Protein AF-A0AAW4E7K5-F1 (afdb_monomer_lite)

pLDDT: mean 77.46, std 18.08, range [3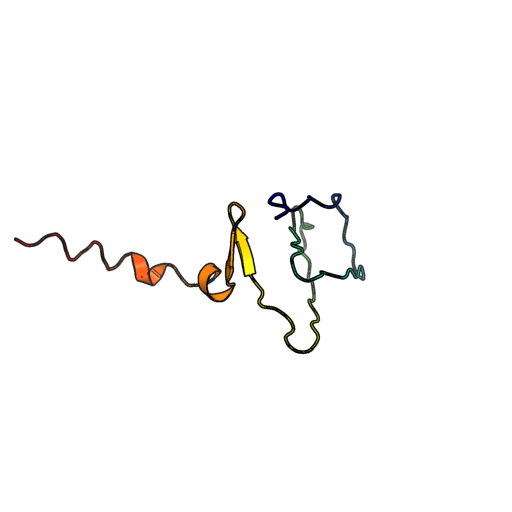2.44, 94.06]

Sequence (82 aa):
MINTHGQVTERIERRTGTCAALRPGEYHRIDQVAAGGAYTLFITCPKSCDWGFLVNGEKVPWDVYTADDSASFESSRVAGDK

Organism: Pseudomonas syringae (NCBI:txid317)

Structure (mmCIF, N/CA/C/O backbone):
data_AF-A0AAW4E7K5-F1
#
_entry.id   AF-A0AAW4E7K5-F1
#
loop_
_atom_site.group_PDB
_atom_site.id
_atom_site.type_symbol
_atom_site.label_atom_id
_atom_site.label_alt_id
_atom_site.label_comp_id
_atom_site.label_asym_id
_atom_site.label_entity_id
_atom_site.label_seq_id
_atom_site.pdbx_PDB_ins_code
_atom_site.Cartn_x
_atom_site.Cartn_y
_atom_site.Cartn_z
_atom_site.occupancy
_atom_site.B_iso_or_equiv
_atom_site.auth_seq_id
_atom_site.auth_comp_id
_atom_site.auth_asym_id
_atom_site.auth_atom_id
_atom_site.pdbx_PDB_model_num
ATOM 1 N N . MET A 1 1 ? 20.739 -16.750 -5.796 1.00 32.44 1 MET A N 1
ATOM 2 C CA . MET A 1 1 ? 19.452 -17.378 -5.433 1.00 32.44 1 MET A CA 1
ATOM 3 C C . MET A 1 1 ? 18.436 -16.261 -5.301 1.00 32.44 1 MET A C 1
ATOM 5 O O . MET A 1 1 ? 18.644 -15.387 -4.472 1.00 32.44 1 MET A O 1
ATOM 9 N N . ILE A 1 2 ? 17.432 -16.216 -6.175 1.00 40.19 2 ILE A N 1
ATOM 10 C CA . ILE A 1 2 ? 16.338 -15.243 -6.085 1.00 40.19 2 ILE A CA 1
ATOM 11 C C . ILE A 1 2 ? 15.220 -15.881 -5.257 1.00 40.19 2 ILE A C 1
ATOM 13 O O . ILE A 1 2 ? 14.730 -16.953 -5.598 1.00 40.19 2 ILE A O 1
ATOM 17 N N . ASN A 1 3 ? 14.880 -15.272 -4.121 1.00 42.56 3 ASN A N 1
ATOM 18 C CA . ASN A 1 3 ? 13.769 -15.713 -3.280 1.00 42.56 3 ASN A CA 1
ATOM 19 C C . ASN A 1 3 ? 12.453 -15.297 -3.961 1.00 42.56 3 ASN A C 1
ATOM 21 O O . ASN A 1 3 ? 11.950 -14.206 -3.716 1.00 42.56 3 ASN A O 1
ATOM 25 N N . THR A 1 4 ? 11.907 -16.147 -4.835 1.00 46.72 4 THR A N 1
ATOM 26 C CA . THR A 1 4 ? 10.694 -15.867 -5.640 1.00 46.72 4 THR A CA 1
ATOM 27 C C . THR A 1 4 ? 9.377 -16.132 -4.901 1.00 46.72 4 THR A C 1
ATOM 29 O O . THR A 1 4 ? 8.330 -16.333 -5.506 1.00 46.72 4 THR A O 1
ATOM 32 N N . HIS A 1 5 ? 9.383 -16.100 -3.575 1.00 47.88 5 HIS A N 1
ATOM 33 C CA . HIS A 1 5 ? 8.157 -16.114 -2.790 1.00 47.88 5 HIS A CA 1
ATOM 34 C C . HIS A 1 5 ? 8.313 -15.024 -1.749 1.00 47.88 5 HIS A C 1
ATOM 36 O O . HIS A 1 5 ? 9.063 -15.199 -0.790 1.00 47.88 5 HIS A O 1
ATOM 42 N N . GLY A 1 6 ? 7.666 -13.876 -1.977 1.00 47.53 6 GLY A N 1
ATOM 43 C CA . GLY A 1 6 ? 7.521 -12.857 -0.947 1.00 47.53 6 GLY A CA 1
ATOM 44 C C . GLY A 1 6 ? 6.945 -13.551 0.275 1.00 47.53 6 GLY A C 1
ATOM 45 O O . GLY A 1 6 ? 5.785 -13.960 0.260 1.00 47.53 6 GLY A O 1
ATOM 46 N N . GLN A 1 7 ? 7.792 -13.804 1.273 1.00 52.28 7 GLN A N 1
ATOM 47 C CA . GLN A 1 7 ? 7.355 -14.446 2.495 1.00 52.28 7 GLN A CA 1
ATOM 48 C C . GLN A 1 7 ? 6.271 -13.540 3.056 1.00 52.28 7 GLN A C 1
ATOM 50 O O . GLN A 1 7 ? 6.529 -12.366 3.323 1.00 52.28 7 GLN A O 1
ATOM 55 N N . VAL A 1 8 ? 5.052 -14.069 3.176 1.00 55.03 8 VAL A N 1
ATOM 56 C CA . VAL A 1 8 ? 4.029 -13.448 4.006 1.00 55.03 8 VAL A CA 1
ATOM 57 C C . VAL A 1 8 ? 4.631 -13.460 5.400 1.00 55.03 8 VAL A C 1
ATOM 59 O O . VAL A 1 8 ? 4.633 -14.481 6.086 1.00 55.03 8 VAL A O 1
ATOM 62 N N . THR A 1 9 ? 5.246 -12.344 5.780 1.00 61.38 9 THR A N 1
ATOM 63 C CA . THR A 1 9 ? 5.482 -12.060 7.180 1.00 61.38 9 THR A CA 1
ATOM 64 C C . THR A 1 9 ? 4.114 -12.147 7.838 1.00 61.38 9 THR A C 1
ATOM 66 O O . THR A 1 9 ? 3.107 -11.730 7.264 1.00 61.38 9 THR A O 1
ATOM 69 N N . GLU A 1 10 ? 4.082 -12.839 8.967 1.00 69.44 10 GLU A N 1
ATOM 70 C CA . GLU A 1 10 ? 2.940 -13.015 9.855 1.00 69.44 10 GLU A CA 1
ATOM 71 C C . GLU A 1 10 ? 1.896 -11.891 9.742 1.00 69.44 10 GLU A C 1
ATOM 73 O O . GLU A 1 10 ? 2.235 -10.712 9.626 1.00 69.44 10 GLU A O 1
ATOM 78 N N . ARG A 1 11 ? 0.603 -12.235 9.777 1.00 79.19 11 ARG A N 1
ATOM 79 C CA . ARG A 1 11 ? -0.460 -11.225 9.774 1.00 79.19 11 ARG A CA 1
ATOM 80 C C . ARG A 1 11 ? -0.304 -10.337 11.012 1.00 79.19 11 ARG A C 1
ATOM 82 O O . ARG A 1 11 ? -0.685 -10.727 12.110 1.00 79.19 11 ARG A O 1
ATOM 89 N N . ILE A 1 12 ? 0.211 -9.128 10.816 1.00 84.44 12 ILE A N 1
ATOM 90 C CA . ILE A 1 12 ? 0.408 -8.153 11.889 1.00 84.44 12 ILE A CA 1
ATOM 91 C C . ILE A 1 12 ? -0.818 -7.246 11.979 1.00 84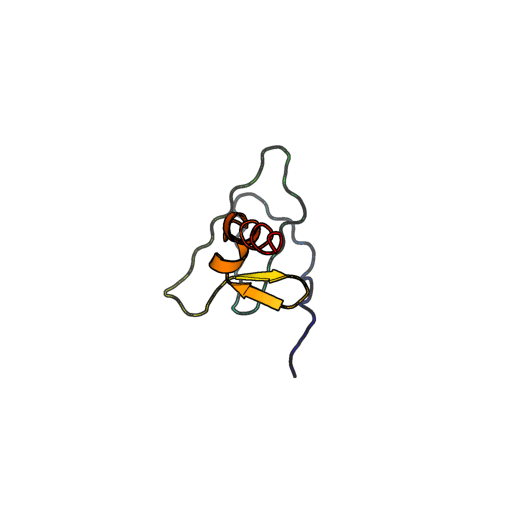.44 12 ILE A C 1
ATOM 93 O O . ILE A 1 12 ? -1.176 -6.563 11.018 1.00 84.44 12 ILE A O 1
ATOM 97 N N . GLU A 1 13 ? -1.426 -7.186 13.161 1.00 88.56 13 GLU A N 1
ATOM 98 C CA . GLU A 1 13 ? -2.434 -6.176 13.474 1.00 88.56 13 GLU A CA 1
ATOM 99 C C . GLU A 1 13 ? -1.756 -4.802 13.625 1.00 88.56 13 GLU A C 1
ATOM 101 O O . GLU A 1 13 ? -0.825 -4.635 14.415 1.00 88.56 13 GLU A O 1
ATOM 106 N N . ARG A 1 14 ? -2.208 -3.803 12.859 1.00 90.25 14 ARG A N 1
ATOM 107 C CA . ARG A 1 14 ? -1.748 -2.412 12.982 1.00 90.25 14 ARG A CA 1
ATOM 108 C C . ARG A 1 14 ? -2.828 -1.583 13.661 1.00 90.25 14 ARG A C 1
ATOM 110 O O . ARG A 1 14 ? -3.970 -1.566 13.209 1.00 90.25 14 ARG A O 1
ATOM 117 N N . ARG A 1 15 ? -2.454 -0.884 14.732 1.00 90.62 15 ARG A N 1
ATOM 118 C CA . ARG A 1 15 ? -3.323 0.041 15.471 1.00 90.62 15 ARG A CA 1
ATOM 119 C C . ARG A 1 15 ? -2.830 1.472 15.296 1.00 90.62 15 ARG A C 1
ATOM 121 O O . ARG A 1 15 ? -1.737 1.710 14.781 1.00 90.62 15 ARG A O 1
ATOM 128 N N . THR A 1 16 ? -3.629 2.437 15.739 1.00 91.75 16 THR A N 1
ATOM 129 C CA . THR A 1 16 ? -3.220 3.845 15.775 1.00 91.75 16 THR A CA 1
ATOM 130 C C . THR A 1 16 ? -1.869 3.992 16.477 1.00 91.75 16 THR A C 1
ATOM 132 O O . THR A 1 16 ? -1.680 3.481 17.579 1.00 91.75 16 THR A O 1
ATOM 135 N N . GLY A 1 17 ? -0.924 4.668 15.820 1.00 91.94 17 GLY A N 1
ATOM 136 C CA . GLY A 1 17 ? 0.438 4.868 16.324 1.00 91.94 17 GLY A CA 1
ATOM 137 C C . GLY A 1 17 ? 1.408 3.706 16.076 1.00 91.94 17 GLY A C 1
ATOM 138 O O . GLY A 1 17 ? 2.581 3.828 16.417 1.00 91.94 17 GLY A O 1
ATOM 139 N N . THR A 1 18 ? 0.979 2.589 15.475 1.00 90.88 18 THR A N 1
ATOM 140 C CA . THR A 1 18 ? 1.910 1.514 15.106 1.00 90.88 18 THR A CA 1
ATOM 141 C C . THR A 1 18 ? 2.830 1.953 13.966 1.00 90.88 18 THR A C 1
ATOM 143 O O . THR A 1 18 ? 2.367 2.274 12.873 1.00 90.88 18 THR A O 1
ATOM 146 N N . CYS A 1 19 ? 4.140 1.862 14.195 1.00 90.31 19 CYS A N 1
ATOM 147 C CA . CYS A 1 19 ? 5.174 2.108 13.194 1.00 90.31 19 CYS A CA 1
ATOM 148 C C . CYS A 1 19 ? 5.874 0.799 12.816 1.00 90.31 19 CYS A C 1
ATOM 150 O O . CYS A 1 19 ? 6.148 -0.034 13.677 1.00 90.31 19 CYS A O 1
ATOM 152 N N . ALA A 1 20 ? 6.209 0.632 11.538 1.00 88.25 20 ALA A N 1
ATOM 153 C CA . ALA A 1 20 ? 7.112 -0.427 11.102 1.00 88.25 20 ALA A CA 1
ATOM 154 C C . ALA A 1 20 ? 7.966 0.047 9.933 1.00 88.25 20 ALA A C 1
ATOM 156 O O . ALA A 1 20 ? 7.504 0.828 9.100 1.00 88.25 20 ALA A O 1
ATOM 157 N N . ALA A 1 21 ? 9.190 -0.466 9.866 1.00 88.19 21 ALA A N 1
ATOM 158 C CA . ALA A 1 21 ? 10.043 -0.282 8.706 1.00 88.19 21 ALA A CA 1
ATOM 159 C C . ALA A 1 21 ? 9.585 -1.200 7.565 1.00 88.19 21 ALA A C 1
ATOM 161 O O . ALA A 1 21 ? 9.221 -2.349 7.806 1.00 88.19 21 ALA A O 1
ATOM 162 N N . LEU A 1 22 ? 9.644 -0.684 6.338 1.00 85.62 22 LEU A N 1
ATOM 163 C CA . LEU A 1 22 ? 9.534 -1.457 5.105 1.00 85.62 22 LEU A CA 1
ATOM 164 C C . LEU A 1 22 ? 10.874 -1.328 4.378 1.00 85.62 22 LEU A C 1
ATOM 166 O O . LEU A 1 22 ? 11.273 -0.219 4.015 1.00 85.62 22 LEU A O 1
ATOM 170 N N . ARG A 1 23 ? 11.610 -2.431 4.239 1.00 86.81 23 ARG A N 1
ATOM 171 C CA . ARG A 1 23 ? 12.947 -2.428 3.631 1.00 86.81 23 ARG A CA 1
ATOM 172 C C . ARG A 1 23 ? 12.864 -2.588 2.108 1.00 86.81 23 ARG A C 1
ATOM 174 O O . ARG A 1 23 ? 11.862 -3.082 1.593 1.00 86.81 23 ARG A O 1
ATOM 181 N N . PRO A 1 24 ? 13.915 -2.206 1.357 1.00 84.44 24 PRO A N 1
ATOM 182 C CA . PRO A 1 24 ? 13.965 -2.463 -0.078 1.00 84.44 24 PRO A CA 1
ATOM 183 C C . PRO A 1 24 ? 13.739 -3.946 -0.398 1.00 84.44 24 PRO A C 1
ATOM 185 O O . PRO A 1 24 ? 14.378 -4.817 0.186 1.00 84.44 24 PRO A O 1
ATOM 188 N N . GLY A 1 25 ? 12.828 -4.220 -1.333 1.00 84.81 25 GLY A N 1
ATOM 189 C CA . GLY A 1 25 ? 12.444 -5.581 -1.723 1.00 84.81 25 GLY A CA 1
ATOM 190 C C . GLY A 1 25 ? 11.370 -6.227 -0.841 1.00 84.81 25 GLY A C 1
ATOM 191 O O . GLY A 1 25 ? 10.867 -7.287 -1.203 1.00 84.81 25 GLY A O 1
ATOM 192 N N . GLU A 1 26 ? 10.982 -5.597 0.271 1.00 87.12 26 GLU A N 1
ATOM 193 C CA . GLU A 1 26 ? 9.828 -6.018 1.062 1.00 87.12 26 GLU A CA 1
ATOM 194 C C . GLU A 1 26 ? 8.540 -5.402 0.511 1.00 87.12 26 GLU A C 1
ATOM 196 O O . GLU A 1 26 ? 8.512 -4.277 0.005 1.00 87.12 26 GLU A O 1
ATOM 201 N N . TYR A 1 27 ? 7.451 -6.146 0.661 1.00 87.19 27 TYR A N 1
ATOM 202 C CA . TYR A 1 27 ? 6.111 -5.725 0.282 1.00 87.19 27 TYR A CA 1
ATOM 203 C C . TYR A 1 27 ? 5.201 -5.855 1.495 1.00 87.19 27 TYR A C 1
ATOM 205 O O . TYR A 1 27 ? 5.385 -6.737 2.332 1.00 87.19 27 TYR A O 1
ATOM 213 N N . HIS A 1 28 ? 4.201 -4.986 1.583 1.00 86.25 28 HIS A N 1
ATOM 214 C CA . HIS A 1 28 ? 3.147 -5.100 2.579 1.00 86.25 28 HIS A CA 1
ATOM 215 C C . HIS A 1 28 ? 1.800 -5.203 1.868 1.00 86.25 28 HIS A C 1
ATOM 217 O O . HIS A 1 28 ? 1.613 -4.647 0.786 1.00 86.25 28 HIS A O 1
ATOM 223 N N . ARG A 1 29 ? 0.855 -5.911 2.486 1.00 87.38 29 ARG A N 1
ATOM 224 C CA . ARG A 1 29 ? -0.528 -6.009 2.022 1.00 87.38 29 ARG A CA 1
ATOM 225 C C . ARG A 1 29 ? -1.455 -5.635 3.164 1.00 87.38 29 ARG A C 1
ATOM 227 O O . ARG A 1 29 ? -1.308 -6.137 4.276 1.00 87.38 29 ARG A O 1
ATOM 234 N N . ILE A 1 30 ? -2.422 -4.778 2.870 1.00 89.12 30 ILE A N 1
ATOM 235 C CA . ILE A 1 30 ? -3.538 -4.510 3.770 1.00 89.12 30 ILE A CA 1
ATOM 236 C C . ILE A 1 30 ? -4.620 -5.535 3.441 1.00 89.12 30 ILE A C 1
ATOM 238 O O . ILE A 1 30 ? -5.188 -5.516 2.354 1.00 89.12 30 ILE A O 1
ATOM 242 N N . ASP A 1 31 ? -4.849 -6.472 4.357 1.00 90.31 31 ASP A N 1
ATOM 243 C CA . ASP A 1 31 ? -5.832 -7.546 4.170 1.00 90.31 31 ASP A CA 1
ATOM 244 C C . ASP A 1 31 ? -7.203 -7.201 4.773 1.00 90.31 31 ASP A C 1
ATOM 246 O O . ASP A 1 31 ? -8.233 -7.612 4.252 1.00 90.31 31 ASP A O 1
ATOM 250 N N . GLN A 1 32 ? -7.230 -6.405 5.846 1.00 90.75 32 GLN A N 1
ATOM 251 C CA . GLN A 1 32 ? -8.459 -5.951 6.490 1.00 90.75 32 GLN A CA 1
ATOM 252 C C . GLN A 1 32 ? -8.287 -4.529 7.027 1.00 90.75 32 GLN A C 1
ATOM 254 O O . GLN A 1 32 ? -7.225 -4.175 7.537 1.00 90.75 32 GLN A O 1
ATOM 259 N N . VAL A 1 33 ? -9.355 -3.737 6.945 1.00 92.56 33 VAL A N 1
ATOM 260 C CA . VAL A 1 33 ? -9.447 -2.387 7.514 1.00 92.56 33 VAL A CA 1
ATOM 261 C C . VAL A 1 33 ? -10.729 -2.295 8.344 1.00 92.56 33 VAL A C 1
ATOM 263 O O . VAL A 1 33 ? -11.717 -2.965 8.039 1.00 92.56 33 VAL A O 1
ATOM 266 N N . ALA A 1 34 ? -10.713 -1.504 9.418 1.00 90.81 34 ALA A N 1
ATOM 267 C CA .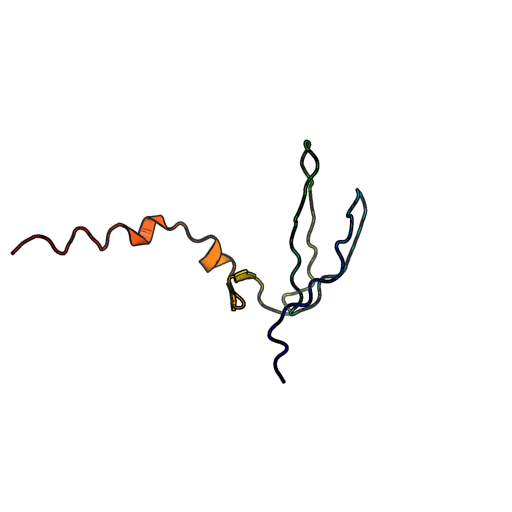 ALA A 1 34 ? -11.910 -1.231 10.212 1.00 90.81 34 ALA A CA 1
ATOM 268 C C . ALA A 1 34 ? -12.978 -0.496 9.379 1.00 90.81 34 ALA A C 1
ATOM 270 O O . ALA A 1 34 ? -12.654 0.183 8.408 1.00 90.81 34 ALA A O 1
ATOM 271 N N . ALA A 1 35 ? -14.249 -0.573 9.791 1.00 94.06 35 ALA A N 1
ATOM 272 C CA . ALA A 1 35 ? -15.364 0.051 9.066 1.00 94.06 35 ALA A CA 1
ATOM 273 C C . ALA A 1 35 ? -15.195 1.572 8.858 1.00 94.06 35 ALA A C 1
ATOM 275 O O . ALA A 1 35 ? -15.643 2.106 7.851 1.00 94.06 35 ALA A O 1
ATOM 276 N N . GLY A 1 36 ? -14.516 2.259 9.784 1.00 94.00 36 GLY A N 1
ATOM 277 C CA . GLY A 1 36 ? -14.195 3.688 9.679 1.00 94.00 36 GLY A CA 1
ATOM 278 C C . GLY A 1 36 ? -12.978 4.019 8.805 1.00 94.00 36 GLY A C 1
ATOM 279 O O . GLY A 1 36 ? -12.594 5.182 8.727 1.00 94.00 36 GLY A O 1
ATOM 280 N N . GLY A 1 37 ? -12.354 3.024 8.173 1.00 92.69 37 GLY A N 1
ATOM 281 C CA . GLY A 1 37 ? -11.122 3.196 7.411 1.00 92.69 37 GLY A CA 1
ATOM 282 C C . GLY A 1 37 ? -9.870 3.282 8.288 1.00 92.69 37 GLY A C 1
ATOM 283 O O . GLY A 1 37 ? -9.905 3.099 9.507 1.00 92.69 37 GLY A O 1
ATOM 284 N N . ALA A 1 38 ? -8.737 3.541 7.641 1.00 91.88 38 ALA A N 1
ATOM 285 C CA . ALA A 1 38 ? -7.463 3.800 8.296 1.00 91.88 38 ALA A CA 1
ATOM 286 C C . ALA A 1 38 ? -6.624 4.750 7.438 1.00 91.88 38 ALA A C 1
ATOM 288 O O . ALA A 1 38 ? -6.628 4.657 6.212 1.00 91.88 38 ALA A O 1
ATOM 289 N N . TYR A 1 39 ? -5.857 5.619 8.093 1.00 91.25 39 TYR A N 1
ATOM 290 C CA . TYR A 1 39 ? -4.811 6.409 7.451 1.00 91.25 39 TYR A CA 1
ATOM 291 C C . TYR A 1 39 ? -3.453 5.789 7.767 1.00 91.25 39 TYR A C 1
ATOM 293 O O . TYR A 1 39 ? -3.164 5.471 8.919 1.00 91.25 39 TYR A O 1
ATOM 301 N N . THR A 1 40 ? -2.615 5.627 6.744 1.00 89.62 40 THR A N 1
ATOM 302 C CA . THR A 1 40 ? -1.231 5.160 6.889 1.00 89.62 40 THR A CA 1
ATOM 303 C C . THR A 1 40 ? -0.303 6.168 6.230 1.00 89.62 40 THR A C 1
ATOM 305 O O . THR A 1 40 ? -0.549 6.588 5.102 1.00 89.62 40 THR A O 1
ATOM 308 N N . LEU A 1 41 ? 0.756 6.556 6.938 1.00 91.06 41 LEU A N 1
ATOM 309 C CA . LEU A 1 41 ? 1.774 7.477 6.444 1.00 91.06 41 LEU A CA 1
ATOM 310 C C . LEU A 1 41 ? 3.053 6.704 6.122 1.00 91.06 41 LEU A C 1
ATOM 312 O O . LEU A 1 41 ? 3.591 6.005 6.981 1.00 91.06 41 LEU A O 1
ATOM 316 N N . PHE A 1 42 ? 3.559 6.877 4.904 1.00 86.94 42 PHE A N 1
ATOM 317 C CA . PHE A 1 42 ? 4.86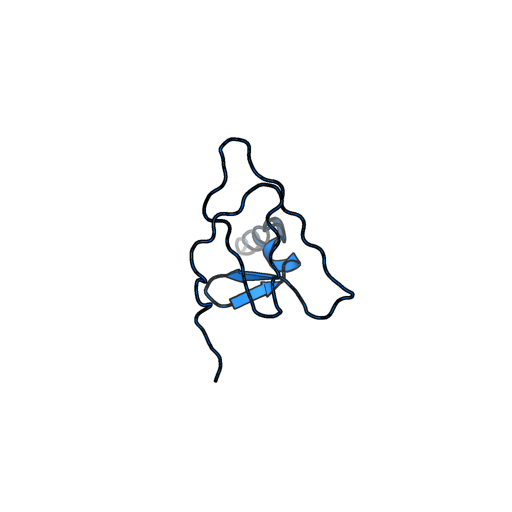5 6.374 4.491 1.00 86.94 42 PHE A CA 1
ATOM 318 C C . PHE A 1 42 ? 5.866 7.524 4.498 1.00 86.94 42 PHE A C 1
ATOM 320 O O . PHE A 1 42 ? 5.650 8.546 3.851 1.00 86.94 42 PHE A O 1
ATOM 327 N N . ILE A 1 43 ? 6.961 7.352 5.238 1.00 88.50 43 ILE A N 1
ATOM 328 C CA . ILE A 1 43 ? 8.063 8.313 5.299 1.00 88.50 43 ILE A CA 1
ATOM 329 C C . ILE A 1 43 ? 9.286 7.639 4.692 1.00 88.50 43 ILE A C 1
ATOM 331 O O . ILE A 1 43 ? 9.690 6.565 5.138 1.00 88.50 43 ILE A O 1
ATOM 335 N N . THR A 1 44 ? 9.879 8.273 3.685 1.00 84.31 44 THR A N 1
ATOM 336 C CA . THR A 1 44 ? 11.084 7.779 3.019 1.00 84.31 44 THR A CA 1
ATOM 337 C C . THR A 1 44 ? 12.220 8.785 3.167 1.00 84.31 44 THR A C 1
ATOM 339 O O . THR A 1 44 ? 12.007 9.995 3.127 1.00 84.31 44 THR A O 1
ATOM 342 N N . CYS A 1 45 ? 13.446 8.285 3.286 1.00 82.69 45 CYS A N 1
ATOM 343 C CA . CYS A 1 45 ? 14.660 9.080 3.092 1.00 82.69 45 CYS A CA 1
ATOM 344 C C . CYS A 1 45 ? 14.828 9.451 1.596 1.00 82.69 45 CYS A C 1
ATOM 346 O O . CYS A 1 45 ? 14.019 8.999 0.775 1.00 82.69 45 CYS A O 1
ATOM 348 N N . PRO A 1 46 ? 15.854 10.240 1.203 1.00 86.75 46 PRO A N 1
ATOM 349 C CA . PRO A 1 46 ? 16.168 10.464 -0.209 1.00 86.75 46 PRO A CA 1
ATOM 350 C C . PRO A 1 46 ? 16.182 9.155 -1.006 1.00 86.75 46 PRO A C 1
ATOM 352 O O . PRO A 1 46 ? 16.601 8.117 -0.488 1.00 86.75 46 PRO A O 1
ATOM 355 N N . LYS A 1 47 ? 15.685 9.213 -2.249 1.00 79.00 47 LYS A N 1
ATOM 356 C CA . LYS A 1 47 ? 15.370 8.037 -3.070 1.00 79.00 47 LYS A CA 1
ATOM 357 C C . LYS A 1 47 ? 16.555 7.066 -3.129 1.00 79.00 47 LYS A C 1
ATOM 359 O O . LYS A 1 47 ? 17.566 7.353 -3.760 1.00 79.00 47 LYS A O 1
ATOM 364 N N . SER A 1 48 ? 16.398 5.907 -2.494 1.00 78.00 48 SER A N 1
ATOM 365 C CA . SER A 1 48 ? 17.393 4.827 -2.470 1.00 78.00 48 SER A CA 1
ATOM 366 C C . SER A 1 48 ? 16.983 3.612 -3.306 1.00 78.00 48 SER A C 1
ATOM 368 O O . SER A 1 48 ? 17.811 2.748 -3.580 1.00 78.00 48 SER A O 1
ATOM 370 N N . CYS A 1 49 ? 15.714 3.535 -3.717 1.00 79.38 49 CYS A N 1
ATOM 371 C CA . CYS A 1 49 ? 15.179 2.489 -4.582 1.00 79.38 49 CYS A CA 1
ATOM 372 C C . CYS A 1 49 ? 13.909 2.965 -5.306 1.00 79.38 49 CYS A C 1
ATOM 374 O O . CYS A 1 49 ? 13.263 3.929 -4.887 1.00 79.38 49 CYS A O 1
ATOM 376 N N . ASP A 1 50 ? 13.553 2.291 -6.400 1.00 87.06 50 ASP A N 1
ATOM 377 C CA . ASP A 1 50 ? 12.240 2.447 -7.030 1.00 87.06 50 ASP A CA 1
ATOM 378 C C . ASP A 1 50 ? 11.162 1.732 -6.211 1.00 87.06 50 ASP A C 1
ATOM 380 O O . ASP A 1 50 ? 11.448 0.778 -5.480 1.00 87.06 50 ASP A O 1
ATOM 384 N N . TRP A 1 51 ? 9.903 2.131 -6.366 1.00 86.75 51 TRP A N 1
ATOM 385 C CA . TRP A 1 51 ? 8.763 1.535 -5.667 1.00 86.75 51 TRP A CA 1
ATOM 386 C C . TRP A 1 51 ? 7.655 1.148 -6.653 1.00 86.75 51 TRP A C 1
ATOM 388 O O . TRP A 1 51 ? 7.627 1.622 -7.788 1.00 86.75 51 TRP A O 1
ATOM 398 N N . GLY A 1 52 ? 6.794 0.221 -6.239 1.00 91.19 52 GLY A N 1
ATOM 399 C CA . GLY A 1 52 ? 5.765 -0.371 -7.088 1.00 91.19 52 GLY A CA 1
ATOM 400 C C . GLY A 1 52 ? 4.979 -1.456 -6.354 1.00 91.19 52 GLY A C 1
ATOM 401 O O . GLY A 1 52 ? 5.189 -1.679 -5.159 1.00 91.19 52 GLY A O 1
ATOM 402 N N . PHE A 1 53 ? 4.099 -2.139 -7.075 1.00 91.81 53 PHE A N 1
ATOM 403 C CA . PHE A 1 53 ? 3.206 -3.166 -6.546 1.00 91.81 53 PHE A CA 1
ATOM 404 C C . PHE A 1 53 ? 3.683 -4.557 -6.954 1.00 91.81 53 PHE A C 1
ATOM 406 O O . PHE A 1 53 ? 4.171 -4.746 -8.064 1.00 91.81 53 PHE A O 1
ATOM 413 N N . LEU A 1 54 ? 3.533 -5.540 -6.066 1.00 92.19 54 LEU A N 1
ATOM 414 C CA . LEU A 1 54 ? 3.772 -6.937 -6.416 1.00 92.19 54 LEU A CA 1
ATOM 415 C C . LEU A 1 54 ? 2.499 -7.516 -7.043 1.00 92.19 54 LEU A C 1
ATOM 417 O O . LEU A 1 54 ? 1.523 -7.764 -6.336 1.00 92.19 54 LEU A O 1
ATOM 421 N N . VAL A 1 55 ? 2.516 -7.742 -8.353 1.00 91.19 55 VAL A N 1
ATOM 422 C CA . VAL A 1 55 ? 1.393 -8.284 -9.127 1.00 91.19 55 VAL A CA 1
ATOM 423 C C . VAL A 1 55 ? 1.846 -9.593 -9.757 1.00 91.19 55 VAL A C 1
ATOM 425 O O . VAL A 1 55 ? 2.830 -9.622 -10.485 1.00 91.19 55 VAL A O 1
ATOM 428 N N . ASN A 1 56 ? 1.164 -10.698 -9.447 1.00 90.88 56 ASN A N 1
A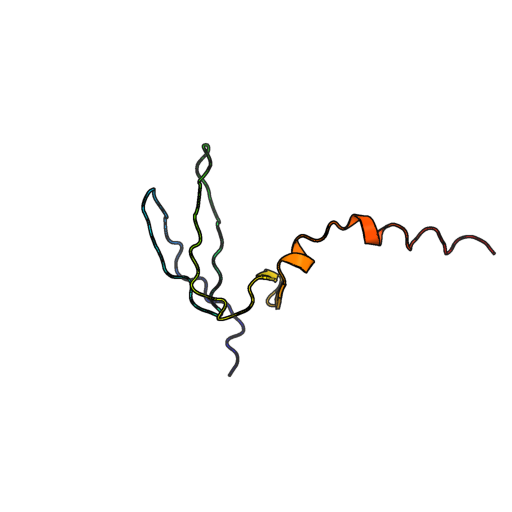TOM 429 C CA . ASN A 1 56 ? 1.494 -12.032 -9.975 1.00 90.88 56 ASN A CA 1
ATOM 430 C C . ASN A 1 56 ? 2.976 -12.442 -9.809 1.00 90.88 56 ASN A C 1
ATOM 432 O O . ASN A 1 56 ? 3.512 -13.198 -10.611 1.00 90.88 56 ASN A O 1
ATO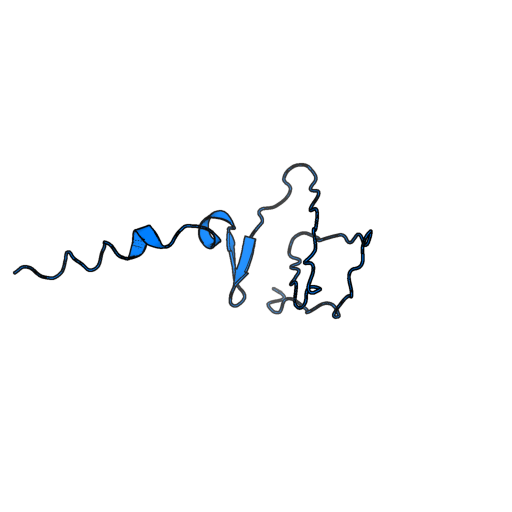M 436 N N . GLY A 1 57 ? 3.641 -11.956 -8.755 1.00 88.94 57 GLY A N 1
ATOM 437 C CA . GLY A 1 57 ? 5.054 -12.244 -8.479 1.00 88.94 57 GLY A CA 1
ATOM 438 C C . GLY A 1 57 ? 6.056 -11.295 -9.146 1.00 88.94 57 GLY A C 1
ATOM 439 O O . GLY A 1 57 ? 7.251 -11.421 -8.888 1.00 88.94 57 GLY A O 1
ATOM 440 N N . GLU A 1 58 ? 5.596 -10.319 -9.929 1.00 91.25 58 GLU A N 1
ATOM 441 C CA . GLU A 1 58 ? 6.429 -9.301 -10.569 1.00 91.25 58 GLU A CA 1
ATOM 442 C C . GLU A 1 58 ? 6.201 -7.917 -9.949 1.00 91.25 58 GLU A C 1
ATOM 444 O O . GLU A 1 58 ? 5.093 -7.565 -9.539 1.00 91.25 58 GLU A O 1
ATOM 449 N N . LYS A 1 59 ? 7.269 -7.118 -9.859 1.00 91.12 59 LYS A N 1
ATOM 450 C CA . LYS A 1 59 ? 7.175 -5.733 -9.398 1.00 91.12 59 LYS A CA 1
ATOM 451 C C . LYS A 1 59 ? 6.747 -4.830 -10.553 1.00 91.12 59 LYS A C 1
ATOM 453 O O . LYS A 1 59 ? 7.554 -4.531 -11.427 1.00 91.12 59 LYS A O 1
ATOM 458 N N . VAL A 1 60 ? 5.522 -4.326 -10.491 1.00 93.88 60 VAL A N 1
ATOM 459 C CA . VAL A 1 60 ? 4.981 -3.344 -11.437 1.00 93.88 60 VAL A CA 1
ATOM 460 C C . VAL A 1 60 ? 5.241 -1.930 -10.904 1.00 93.88 60 VAL A C 1
ATOM 462 O O . VAL A 1 60 ? 4.847 -1.644 -9.767 1.00 93.88 60 VAL A O 1
ATOM 465 N N . PRO A 1 61 ? 5.905 -1.038 -11.666 1.00 92.94 61 PRO A N 1
ATOM 466 C CA . PRO A 1 61 ? 6.070 0.367 -11.291 1.00 92.94 61 PRO A CA 1
ATOM 467 C C . PRO A 1 61 ? 4.730 1.034 -10.973 1.00 92.94 61 PRO A C 1
ATOM 469 O O . PRO A 1 61 ? 3.710 0.724 -11.586 1.00 92.94 61 PRO A O 1
ATOM 472 N N . TRP A 1 62 ? 4.714 1.926 -9.982 1.00 89.69 62 TRP A N 1
ATOM 473 C CA . TRP A 1 62 ? 3.463 2.513 -9.498 1.00 89.69 62 TRP A CA 1
ATOM 474 C C . TRP A 1 62 ? 2.715 3.299 -10.579 1.00 89.69 62 TRP A C 1
ATOM 476 O O . TRP A 1 62 ? 1.499 3.206 -10.657 1.00 89.69 62 TRP A O 1
ATOM 486 N N . ASP A 1 63 ? 3.448 4.030 -11.413 1.00 91.88 63 ASP A N 1
ATOM 487 C CA . ASP A 1 63 ? 2.944 4.878 -12.487 1.00 91.88 63 ASP A CA 1
ATOM 488 C C . ASP A 1 63 ? 2.306 4.049 -13.596 1.00 91.88 63 ASP A C 1
ATOM 490 O O . ASP A 1 63 ? 1.263 4.430 -14.115 1.00 91.88 63 ASP A O 1
ATOM 494 N N . VAL A 1 64 ? 2.879 2.881 -13.889 1.00 93.69 64 VAL A N 1
ATOM 495 C CA . VAL A 1 64 ? 2.288 1.887 -14.791 1.00 93.69 64 VAL A CA 1
ATOM 496 C C . VAL A 1 64 ? 1.038 1.262 -14.171 1.00 93.69 64 VAL A C 1
ATOM 498 O O . VAL A 1 64 ? 0.021 1.143 -14.840 1.00 93.69 64 VAL A O 1
ATOM 501 N N . TYR A 1 65 ? 1.086 0.885 -12.890 1.00 89.75 65 TYR A N 1
ATOM 502 C CA . TYR A 1 65 ? -0.044 0.239 -12.210 1.00 89.75 65 TYR A CA 1
ATOM 503 C C . TYR A 1 65 ? -1.264 1.160 -12.062 1.00 89.75 65 TYR A C 1
ATOM 505 O O . TYR A 1 65 ? -2.398 0.694 -12.095 1.00 89.75 65 TYR A O 1
ATOM 513 N N . THR A 1 66 ? -1.038 2.460 -11.860 1.00 87.94 66 THR A N 1
ATOM 514 C CA . THR A 1 66 ? -2.106 3.459 -11.716 1.00 87.94 66 THR A CA 1
ATOM 515 C C . THR A 1 66 ? -2.421 4.193 -13.015 1.00 87.94 66 THR A C 1
ATOM 517 O O . THR A 1 66 ? -3.214 5.135 -12.986 1.00 87.94 66 THR A O 1
ATOM 520 N N . ALA A 1 67 ? -1.776 3.830 -14.127 1.00 90.44 67 ALA A N 1
ATOM 521 C CA . ALA A 1 67 ? -2.114 4.394 -15.422 1.00 90.44 67 ALA A CA 1
ATOM 522 C C . ALA A 1 67 ? -3.561 4.020 -15.758 1.00 90.44 67 ALA A C 1
ATOM 524 O O . ALA A 1 67 ? -3.963 2.867 -15.629 1.00 90.44 67 ALA A O 1
ATOM 525 N N . ASP A 1 68 ? -4.353 5.012 -16.152 1.00 78.31 68 ASP A N 1
ATOM 526 C CA . ASP A 1 68 ? -5.742 4.804 -16.535 1.00 78.31 68 ASP A CA 1
ATOM 527 C C . ASP A 1 68 ? -5.791 3.994 -17.844 1.00 78.31 68 ASP A C 1
ATOM 529 O O . ASP A 1 68 ? -5.189 4.378 -18.850 1.00 78.31 68 ASP A O 1
ATOM 533 N N . ASP A 1 69 ? -6.510 2.868 -17.844 1.00 61.56 69 ASP A N 1
ATOM 534 C CA . ASP A 1 69 ? -6.611 1.936 -18.984 1.00 61.56 69 ASP A CA 1
ATOM 535 C C . ASP A 1 69 ? -7.338 2.541 -20.202 1.00 61.56 69 ASP A C 1
ATOM 537 O O . ASP A 1 69 ? -7.442 1.911 -21.260 1.00 61.56 69 ASP A O 1
ATOM 541 N N . SER A 1 70 ? -7.823 3.781 -20.087 1.00 56.62 70 SER A N 1
ATOM 542 C CA . SER A 1 70 ? -8.549 4.521 -21.121 1.00 56.62 70 SER A CA 1
ATOM 543 C C . SER A 1 70 ? -7.767 4.707 -22.433 1.00 56.62 70 SER A C 1
ATOM 545 O O . SER A 1 70 ? -8.375 4.990 -23.464 1.00 56.62 70 SER A O 1
ATOM 547 N N . ALA A 1 71 ? -6.454 4.451 -22.453 1.00 52.25 71 ALA A N 1
ATOM 548 C CA . ALA A 1 71 ? -5.637 4.451 -23.670 1.00 52.25 71 ALA A CA 1
ATOM 549 C C . ALA A 1 71 ? -5.677 3.136 -24.485 1.00 52.25 71 ALA A C 1
ATOM 551 O O . ALA A 1 71 ? -5.263 3.128 -25.645 1.00 52.25 71 ALA A O 1
ATOM 552 N N . SER A 1 72 ? -6.160 2.019 -23.926 1.00 49.97 72 SER A N 1
ATOM 553 C CA . SER A 1 72 ? -6.068 0.692 -24.570 1.00 49.97 72 SER A CA 1
ATOM 554 C C . SER A 1 72 ? -7.300 0.290 -25.400 1.00 49.97 72 SER A C 1
ATOM 556 O O . SER A 1 72 ? -7.206 -0.588 -26.260 1.00 49.97 72 SER A O 1
ATOM 558 N N . PHE A 1 73 ? -8.443 0.966 -25.230 1.00 44.25 73 PHE A N 1
ATOM 559 C CA . PHE A 1 73 ? -9.690 0.627 -25.937 1.00 44.25 73 PHE A CA 1
ATOM 560 C C . PHE A 1 73 ? -9.802 1.200 -27.366 1.00 44.25 73 PHE A C 1
ATOM 562 O O . PHE A 1 73 ? -10.564 0.674 -28.182 1.00 44.25 73 PHE A O 1
ATOM 569 N N . GLU A 1 74 ? -9.023 2.232 -27.706 1.00 49.53 74 GLU A N 1
ATOM 570 C CA . GLU A 1 74 ? -9.082 2.924 -29.009 1.00 49.53 74 GLU A CA 1
ATOM 571 C C . GLU A 1 74 ? -8.352 2.180 -30.150 1.00 49.53 74 GLU A C 1
ATOM 573 O O . GLU A 1 74 ? -8.516 2.528 -31.316 1.00 49.53 74 GLU A O 1
ATOM 578 N N . SER A 1 75 ? -7.598 1.111 -29.861 1.00 46.91 75 SER A N 1
ATOM 579 C CA . SER A 1 75 ? -6.893 0.329 -30.898 1.00 46.91 75 SER A CA 1
ATOM 580 C C . SER A 1 75 ? -7.797 -0.694 -31.616 1.00 46.91 75 SER A C 1
ATOM 582 O O . SER A 1 75 ? -7.503 -1.136 -32.725 1.00 46.91 75 SER A O 1
ATOM 584 N N . SER A 1 76 ? -8.951 -1.045 -31.034 1.00 49.22 76 SER A N 1
ATOM 585 C CA . SER A 1 76 ? -9.854 -2.070 -31.595 1.00 49.22 76 SER A CA 1
ATOM 586 C C . SER A 1 76 ? -10.823 -1.564 -32.676 1.00 49.22 76 SER A C 1
ATOM 588 O O . SER A 1 76 ? -11.410 -2.374 -33.390 1.00 49.22 76 SER A O 1
ATOM 590 N N . ARG A 1 77 ? -10.984 -0.243 -32.846 1.00 50.66 77 ARG A N 1
ATOM 591 C CA . ARG A 1 77 ? -11.933 0.340 -33.820 1.00 50.66 77 ARG A CA 1
ATOM 592 C C . ARG A 1 77 ? -11.370 0.528 -35.232 1.00 50.66 77 ARG A C 1
ATOM 594 O O . ARG A 1 77 ? -12.131 0.852 -36.136 1.00 50.66 77 ARG A O 1
ATOM 601 N N . VAL A 1 78 ? -10.069 0.314 -35.446 1.00 54.69 78 VAL A N 1
ATOM 602 C CA . VAL A 1 78 ? -9.411 0.578 -36.746 1.00 54.69 78 VAL A CA 1
ATOM 603 C C . VAL A 1 78 ? -9.329 -0.669 -37.646 1.00 54.69 78 VAL A C 1
ATOM 605 O O . VAL A 1 78 ? -9.038 -0.559 -38.833 1.00 54.69 78 VAL A O 1
ATOM 608 N N . ALA A 1 79 ? -9.652 -1.863 -37.140 1.00 54.72 79 ALA A N 1
ATOM 609 C CA . ALA A 1 79 ? -9.558 -3.122 -37.894 1.00 54.72 79 ALA A CA 1
ATOM 610 C C . ALA A 1 79 ? -10.896 -3.575 -38.518 1.00 54.72 79 ALA A C 1
ATOM 612 O O . ALA A 1 79 ? -11.225 -4.758 -38.487 1.00 54.72 79 ALA A O 1
ATOM 613 N N . GLY A 1 80 ? -11.688 -2.640 -39.048 1.00 51.91 80 GLY A N 1
ATOM 614 C CA . GLY A 1 80 ? -13.038 -2.928 -39.542 1.00 51.91 80 GLY A CA 1
ATOM 615 C C . GLY A 1 80 ? -13.469 -2.106 -40.750 1.00 51.91 80 GLY A C 1
ATOM 616 O O . GLY A 1 80 ? -14.639 -1.756 -40.824 1.00 51.91 80 GLY A O 1
ATOM 617 N N . ASP A 1 81 ? -12.553 -1.775 -41.664 1.00 51.53 81 ASP A N 1
ATOM 618 C CA . ASP A 1 81 ? -12.938 -1.235 -42.973 1.00 51.53 81 ASP A CA 1
ATOM 619 C C . ASP A 1 81 ? -11.925 -1.638 -44.060 1.00 51.53 81 ASP A C 1
ATOM 621 O O . ASP A 1 81 ? -10.876 -1.002 -44.237 1.00 51.53 81 ASP A O 1
ATOM 625 N N . LYS A 1 82 ? -12.211 -2.771 -44.714 1.00 44.22 82 LYS A N 1
ATOM 626 C CA . LYS A 1 82 ? -11.918 -3.105 -46.119 1.00 44.22 82 LYS A CA 1
ATOM 627 C C . LYS A 1 82 ? -12.529 -4.453 -46.491 1.00 44.22 82 LYS A C 1
ATOM 629 O O . LYS A 1 82 ? -12.421 -5.390 -45.671 1.00 44.22 82 LYS A O 1
#

Foldseek 3Di:
DDPLDQPPDPDDDDDPPDDDDADPPHDDDDPDADPVGDDDDDDDDPDPDFQADQDPSDGDGPCRVPPDCVVPPVVVPPPPDD

Secondary structure (DSSP, 8-state):
----S----------TT------TT---------TT---------S--S--EEEETTEEEEHHHHTS-GGGTGGGTTSS---

Radius of gyration: 18.59 Å; chains: 1; bounding box: 35×28×62 Å